Protein AF-A0A532AM46-F1 (afdb_monomer_lite)

Secondary structure (DSSP, 8-state):
-PPP------HHHHHHHHHHHS-HHHHHHHHHHHH-HHHHHT--HHHHHHHTT--HHHHHHHHHHTT-SSHHHHHHHHHHHHHHHHHHHHHHHTS------

Structure (mmCIF, N/CA/C/O backbone):
data_AF-A0A532AM46-F1
#
_entry.id   AF-A0A532AM46-F1
#
loop_
_atom_site.group_PDB
_atom_site.id
_atom_site.type_symbol
_atom_site.label_atom_id
_atom_site.label_alt_id
_atom_site.label_comp_id
_atom_site.label_asym_id
_atom_site.label_entity_id
_atom_site.label_seq_id
_atom_site.pdbx_PDB_ins_code
_atom_site.Cartn_x
_atom_site.Cartn_y
_atom_site.Cartn_z
_atom_site.occupancy
_atom_site.B_iso_or_equiv
_atom_site.auth_seq_id
_atom_site.auth_comp_id
_atom_site.auth_asym_id
_atom_site.auth_atom_id
_atom_site.pdbx_PDB_model_num
ATOM 1 N N . MET A 1 1 ? -28.979 25.745 -7.310 1.00 43.91 1 MET A N 1
ATOM 2 C CA . MET A 1 1 ? -28.061 24.847 -8.053 1.00 43.91 1 MET A CA 1
ATOM 3 C C . MET A 1 1 ? -26.913 24.424 -7.146 1.00 43.91 1 MET A C 1
ATOM 5 O O . MET A 1 1 ? -26.077 25.254 -6.815 1.00 43.91 1 MET A O 1
ATOM 9 N N . ARG A 1 2 ? -26.875 23.162 -6.696 1.00 40.94 2 ARG A N 1
ATOM 10 C CA . ARG A 1 2 ? -25.682 22.609 -6.035 1.00 40.94 2 ARG A CA 1
ATOM 11 C C . ARG A 1 2 ? -24.653 22.326 -7.133 1.00 40.94 2 ARG A C 1
ATOM 13 O O . ARG A 1 2 ? -24.968 21.588 -8.061 1.00 40.94 2 ARG A O 1
ATOM 20 N N . LYS A 1 3 ? -23.468 22.945 -7.065 1.00 36.72 3 LYS A N 1
ATOM 21 C CA . LYS A 1 3 ? -22.344 22.589 -7.947 1.00 36.72 3 LYS A CA 1
ATOM 22 C C . LYS A 1 3 ? -22.091 21.078 -7.813 1.00 36.72 3 LYS A C 1
ATOM 24 O O . LYS A 1 3 ? -22.227 20.572 -6.692 1.00 36.72 3 LYS A O 1
ATOM 29 N N . PRO A 1 4 ? -21.745 20.355 -8.893 1.00 44.19 4 PRO A N 1
ATOM 30 C CA . PRO A 1 4 ? -21.305 18.978 -8.750 1.00 44.19 4 PRO A CA 1
ATOM 31 C C . PRO A 1 4 ? -20.120 19.005 -7.785 1.00 44.19 4 PRO A C 1
ATOM 33 O O . PRO A 1 4 ? -19.133 19.704 -8.017 1.00 44.19 4 PRO A O 1
ATOM 36 N N . ARG A 1 5 ? -20.260 18.329 -6.640 1.00 48.91 5 ARG A N 1
ATOM 37 C CA . ARG A 1 5 ? -19.122 18.081 -5.760 1.00 48.91 5 ARG A CA 1
ATOM 38 C C . ARG A 1 5 ? -18.128 17.341 -6.642 1.00 48.91 5 ARG A C 1
ATOM 40 O O . ARG A 1 5 ? -18.456 16.247 -7.097 1.00 48.91 5 ARG A O 1
ATOM 47 N N . HIS A 1 6 ? -16.969 17.937 -6.931 1.00 47.28 6 HIS A N 1
ATOM 48 C CA . HIS A 1 6 ? -15.819 17.151 -7.365 1.00 47.28 6 HIS A CA 1
ATOM 49 C C . HIS A 1 6 ? -15.734 16.013 -6.356 1.00 47.28 6 HIS A C 1
ATOM 51 O O . HIS A 1 6 ? -15.484 16.252 -5.175 1.00 47.28 6 HIS A O 1
ATOM 57 N N . THR A 1 7 ? -16.133 14.818 -6.780 1.00 48.00 7 THR A N 1
ATOM 58 C CA . THR A 1 7 ? -16.207 13.669 -5.891 1.00 48.00 7 THR A CA 1
ATOM 59 C C . THR A 1 7 ? -14.760 13.260 -5.744 1.00 48.00 7 THR A C 1
ATOM 61 O O . THR A 1 7 ? -14.224 12.560 -6.596 1.00 48.00 7 THR A O 1
ATOM 64 N N . GLN A 1 8 ? -14.078 13.861 -4.767 1.00 57.59 8 GLN A N 1
ATOM 65 C CA . GLN A 1 8 ? -12.743 13.445 -4.376 1.00 57.59 8 GLN A CA 1
ATOM 66 C C . GLN A 1 8 ? -12.833 11.939 -4.145 1.00 57.59 8 GLN A C 1
ATOM 68 O O . GLN A 1 8 ? -13.577 11.509 -3.263 1.00 57.59 8 GLN A O 1
ATOM 73 N N . LYS A 1 9 ? -12.162 11.152 -4.994 1.00 67.88 9 LYS A N 1
ATOM 74 C CA . LYS A 1 9 ? -12.104 9.706 -4.797 1.00 67.88 9 LYS A CA 1
ATOM 75 C C . LYS A 1 9 ? -11.451 9.447 -3.452 1.00 67.88 9 LYS A C 1
ATOM 77 O O . LYS A 1 9 ? -10.432 10.060 -3.129 1.00 67.88 9 LYS A O 1
ATOM 82 N N . LEU A 1 10 ? -12.047 8.551 -2.678 1.00 87.19 10 LEU A N 1
ATOM 83 C CA . LEU A 1 10 ? -11.455 8.131 -1.424 1.00 87.19 10 LEU A CA 1
ATOM 84 C C . LEU A 1 10 ? -10.218 7.280 -1.714 1.00 87.19 10 LEU A C 1
ATOM 86 O O . LEU A 1 10 ? -10.120 6.638 -2.761 1.00 87.19 10 LEU A O 1
ATOM 90 N N . LEU A 1 11 ? -9.263 7.260 -0.785 1.00 94.00 11 LEU A N 1
ATOM 91 C CA . LEU A 1 11 ? -7.976 6.591 -0.996 1.00 94.00 11 LEU A CA 1
ATOM 92 C C . LEU A 1 11 ? -8.151 5.114 -1.380 1.00 94.00 11 LEU A C 1
ATOM 94 O O . LEU A 1 11 ? -7.499 4.640 -2.308 1.00 94.00 11 LEU A O 1
ATOM 98 N N . LEU A 1 12 ? -9.048 4.401 -0.695 1.00 93.44 12 LEU A N 1
ATOM 99 C CA . LEU A 1 12 ? -9.312 2.996 -0.989 1.00 93.44 12 LEU A CA 1
ATOM 100 C C . LEU A 1 12 ? -9.966 2.801 -2.363 1.00 93.44 12 LEU A C 1
ATOM 102 O O . LEU A 1 12 ? -9.639 1.825 -3.024 1.00 93.44 12 LEU A O 1
ATOM 106 N N . ASP A 1 13 ? -10.785 3.738 -2.851 1.00 93.12 13 ASP A N 1
ATOM 107 C CA . ASP A 1 13 ? -11.356 3.650 -4.206 1.00 93.12 13 ASP A CA 1
ATOM 108 C C . ASP A 1 13 ? -10.255 3.727 -5.270 1.00 93.12 13 ASP A C 1
ATOM 110 O O . ASP A 1 13 ? -10.231 2.935 -6.209 1.00 93.12 13 ASP A O 1
ATOM 114 N N . ILE A 1 14 ? -9.289 4.632 -5.080 1.00 94.69 14 ILE A N 1
ATOM 115 C CA . ILE A 1 14 ? -8.120 4.756 -5.965 1.00 94.69 14 ILE A CA 1
ATOM 116 C C . ILE A 1 14 ? -7.286 3.465 -5.930 1.00 94.69 14 ILE A C 1
ATOM 118 O O . ILE A 1 14 ? -6.789 3.015 -6.963 1.00 94.69 14 ILE A O 1
ATOM 122 N N . ILE A 1 15 ? -7.143 2.848 -4.753 1.00 96.62 15 ILE A N 1
ATOM 123 C CA . ILE A 1 15 ? -6.432 1.573 -4.595 1.00 96.62 15 ILE A CA 1
ATOM 124 C C . ILE A 1 15 ? -7.171 0.441 -5.321 1.00 96.62 15 ILE A C 1
ATOM 126 O O . ILE A 1 15 ? -6.525 -0.332 -6.023 1.00 96.62 15 ILE A O 1
ATOM 130 N N . TYR A 1 16 ? -8.501 0.365 -5.226 1.00 95.44 16 TYR A N 1
ATOM 131 C CA . TYR A 1 16 ? -9.290 -0.626 -5.965 1.00 95.44 16 TYR A CA 1
ATOM 132 C C . TYR A 1 16 ? -9.135 -0.470 -7.482 1.00 95.44 16 TYR A C 1
ATOM 134 O O . TYR A 1 16 ? -8.907 -1.460 -8.179 1.00 95.44 16 TYR A O 1
ATOM 142 N N . ASP A 1 17 ? -9.173 0.758 -8.003 1.00 95.88 17 ASP A N 1
ATOM 143 C CA . ASP A 1 17 ? -8.958 1.002 -9.434 1.00 95.88 17 ASP A CA 1
ATOM 144 C C . ASP A 1 17 ? -7.553 0.588 -9.892 1.00 95.88 17 ASP A C 1
ATOM 146 O O . ASP A 1 17 ? -7.368 0.068 -11.000 1.00 95.88 17 ASP A O 1
ATOM 150 N N . ALA A 1 18 ? -6.545 0.802 -9.043 1.00 96.25 18 ALA A N 1
ATOM 151 C CA . ALA A 1 18 ? -5.155 0.480 -9.346 1.00 96.25 18 ALA A CA 1
ATOM 152 C C . ALA A 1 18 ? -4.924 -1.023 -9.576 1.00 96.25 18 ALA A C 1
ATOM 154 O O . ALA A 1 18 ? -3.990 -1.379 -10.294 1.00 96.25 18 ALA A O 1
ATOM 155 N N . ILE A 1 19 ? -5.785 -1.903 -9.047 1.00 97.75 19 ILE A N 1
ATOM 156 C CA . ILE A 1 19 ? -5.702 -3.358 -9.261 1.00 97.75 19 ILE A CA 1
ATOM 157 C C . ILE A 1 19 ? -5.750 -3.700 -10.756 1.00 97.75 19 ILE A C 1
ATOM 159 O O . ILE A 1 19 ? -5.002 -4.562 -11.211 1.00 97.75 19 ILE A O 1
ATOM 163 N N . ASN A 1 20 ? -6.586 -3.000 -11.528 1.00 95.94 20 ASN A N 1
ATOM 164 C CA . ASN A 1 20 ? -6.814 -3.306 -12.945 1.00 95.94 20 ASN A CA 1
ATOM 165 C C . ASN A 1 20 ? -6.120 -2.332 -13.905 1.00 95.94 20 ASN A C 1
ATOM 167 O O . ASN A 1 20 ? -6.082 -2.577 -15.108 1.00 95.94 20 ASN A O 1
ATOM 171 N N . THR A 1 21 ? -5.594 -1.217 -13.396 1.00 96.00 21 THR A N 1
ATOM 172 C CA . THR A 1 21 ? -5.061 -0.127 -14.231 1.00 96.00 21 THR A CA 1
ATOM 173 C C . THR A 1 21 ? -3.559 0.083 -14.074 1.00 96.00 21 THR A C 1
ATOM 175 O O . THR A 1 21 ? -2.920 0.629 -14.975 1.00 96.00 21 THR A O 1
ATOM 178 N N . ALA A 1 22 ? -2.968 -0.346 -12.955 1.00 95.75 22 ALA A N 1
ATOM 179 C CA . ALA A 1 22 ? -1.550 -0.143 -12.702 1.00 95.75 22 ALA A CA 1
ATOM 180 C C . ALA A 1 22 ? -0.678 -1.230 -13.363 1.00 95.75 22 ALA A C 1
ATOM 182 O O . ALA A 1 22 ? -1.121 -2.362 -13.574 1.00 95.75 22 ALA A O 1
ATOM 183 N N . PRO A 1 23 ? 0.611 -0.942 -13.629 1.00 96.94 23 PRO A N 1
ATOM 184 C CA . PRO A 1 23 ? 1.573 -1.964 -14.024 1.00 96.94 23 PRO A CA 1
ATOM 185 C C . PRO A 1 23 ? 1.627 -3.116 -13.016 1.00 96.94 23 PRO A C 1
ATOM 187 O O . PRO A 1 23 ? 1.467 -2.908 -11.815 1.00 96.94 23 PRO A O 1
ATOM 190 N N . ASN A 1 24 ? 1.957 -4.315 -13.498 1.00 96.38 24 ASN A N 1
ATOM 191 C CA . ASN A 1 24 ? 1.822 -5.583 -12.772 1.00 96.38 24 ASN A CA 1
ATOM 192 C C . ASN A 1 24 ? 2.345 -5.548 -11.314 1.00 96.38 24 ASN A C 1
ATOM 194 O O . ASN A 1 24 ? 1.671 -5.997 -10.395 1.00 96.38 24 ASN A O 1
ATOM 198 N N . ALA A 1 25 ? 3.513 -4.941 -11.063 1.00 97.38 25 ALA A N 1
ATOM 199 C CA . ALA A 1 25 ? 4.058 -4.818 -9.706 1.00 97.38 25 ALA A CA 1
ATOM 200 C C . ALA A 1 25 ? 3.229 -3.910 -8.775 1.00 97.38 25 ALA A C 1
ATOM 202 O O . ALA A 1 25 ? 3.100 -4.213 -7.595 1.00 97.38 25 ALA A O 1
ATOM 203 N N . LEU A 1 26 ? 2.681 -2.805 -9.285 1.00 98.25 26 LEU A N 1
ATOM 204 C CA . LEU A 1 26 ? 1.853 -1.871 -8.515 1.00 98.25 26 LEU A CA 1
ATOM 205 C C . LEU A 1 26 ? 0.446 -2.435 -8.302 1.00 98.25 26 LEU A C 1
ATOM 207 O O . LEU A 1 26 ? -0.086 -2.305 -7.205 1.00 98.25 26 LEU A O 1
ATOM 211 N N . ALA A 1 27 ? -0.103 -3.133 -9.298 1.00 98.44 27 ALA A N 1
ATOM 212 C CA . ALA A 1 27 ? -1.370 -3.849 -9.179 1.00 98.44 27 ALA A CA 1
ATOM 213 C C . ALA A 1 27 ? -1.330 -4.912 -8.066 1.00 98.44 27 ALA A C 1
ATOM 215 O O . ALA A 1 27 ? -2.263 -5.004 -7.273 1.00 98.44 27 ALA A O 1
ATOM 216 N N . ARG A 1 28 ? -0.222 -5.661 -7.927 1.00 98.50 28 ARG A N 1
ATOM 217 C CA . ARG A 1 28 ? -0.038 -6.607 -6.806 1.00 98.50 28 ARG A CA 1
ATOM 218 C C . ARG A 1 28 ? -0.038 -5.921 -5.441 1.00 98.50 28 ARG A C 1
ATOM 220 O O . ARG A 1 28 ? -0.604 -6.457 -4.494 1.00 98.50 28 ARG A O 1
ATOM 227 N N . ILE A 1 29 ? 0.586 -4.745 -5.335 1.00 98.69 29 ILE A N 1
ATOM 228 C CA . ILE A 1 29 ? 0.580 -3.957 -4.094 1.00 98.69 29 ILE A CA 1
ATOM 229 C C . ILE A 1 29 ? -0.843 -3.486 -3.788 1.00 98.69 29 ILE A C 1
ATOM 231 O O . ILE A 1 29 ? -1.306 -3.658 -2.665 1.00 98.69 29 ILE A O 1
ATOM 235 N N . ALA A 1 30 ? -1.547 -2.955 -4.790 1.00 98.56 30 ALA A N 1
ATOM 236 C CA . ALA A 1 30 ? -2.933 -2.520 -4.660 1.00 98.56 30 ALA A CA 1
ATOM 237 C C . ALA A 1 30 ? -3.849 -3.659 -4.193 1.00 98.56 30 ALA A C 1
ATOM 239 O O . ALA A 1 30 ? -4.605 -3.483 -3.243 1.00 98.56 30 ALA A O 1
ATOM 240 N N . LEU A 1 31 ? -3.722 -4.840 -4.806 1.00 98.44 31 LEU A N 1
ATOM 241 C CA . LEU A 1 31 ? -4.496 -6.026 -4.451 1.00 98.44 31 LEU A CA 1
ATOM 242 C C . LEU A 1 31 ? -4.246 -6.454 -3.002 1.00 98.44 31 LEU A C 1
ATOM 244 O O . LEU A 1 31 ? -5.199 -6.695 -2.269 1.00 98.44 31 LEU A O 1
ATOM 248 N N . TYR A 1 32 ? -2.981 -6.514 -2.579 1.00 98.62 32 TYR A N 1
ATOM 249 C CA . TYR A 1 32 ? -2.636 -6.875 -1.204 1.00 98.62 32 TYR A CA 1
ATOM 250 C C . TYR A 1 32 ? -3.228 -5.883 -0.195 1.00 98.62 32 TYR A C 1
ATOM 252 O O . TYR A 1 32 ? -3.798 -6.286 0.813 1.00 98.62 32 TYR A O 1
ATOM 260 N N . VAL A 1 33 ? -3.129 -4.579 -0.479 1.00 98.19 33 VAL A N 1
ATOM 261 C CA . VAL A 1 33 ? -3.694 -3.540 0.393 1.00 98.19 33 VAL A CA 1
ATOM 262 C C . VAL A 1 33 ? -5.218 -3.617 0.443 1.00 98.19 33 VAL A C 1
ATOM 264 O O . VAL A 1 33 ? -5.793 -3.423 1.506 1.00 98.19 33 VAL A O 1
ATOM 267 N N . ALA A 1 34 ? -5.874 -3.898 -0.683 1.00 96.62 34 ALA A N 1
ATOM 268 C CA . ALA A 1 34 ? -7.327 -3.987 -0.764 1.00 96.62 34 ALA A CA 1
ATOM 269 C C . ALA A 1 34 ? -7.911 -5.196 -0.014 1.00 96.62 34 ALA A C 1
ATOM 271 O O . ALA A 1 34 ? -9.050 -5.124 0.437 1.00 96.62 34 ALA A O 1
ATOM 272 N N . GLN A 1 35 ? -7.153 -6.291 0.120 1.00 97.12 35 GLN A N 1
ATOM 273 C CA . GLN A 1 35 ? -7.595 -7.487 0.846 1.00 97.12 35 GLN A CA 1
ATOM 274 C C . GLN A 1 35 ? -7.744 -7.233 2.348 1.00 97.12 35 GLN A C 1
ATOM 276 O O . GLN A 1 35 ? -8.743 -7.639 2.933 1.00 97.12 35 GLN A O 1
ATOM 281 N N . ASP A 1 36 ? -6.763 -6.564 2.956 1.00 95.69 36 ASP A N 1
ATOM 282 C CA . ASP A 1 36 ? -6.802 -6.199 4.372 1.00 95.69 36 ASP A CA 1
ATOM 283 C C . ASP A 1 36 ? -6.015 -4.897 4.621 1.00 95.69 36 ASP A C 1
ATOM 285 O O . ASP A 1 36 ? -4.810 -4.919 4.909 1.00 95.69 36 ASP A O 1
ATOM 289 N N . PRO A 1 37 ? -6.684 -3.734 4.501 1.00 96.25 37 PRO A N 1
ATOM 290 C CA . PRO A 1 37 ? -6.061 -2.438 4.742 1.00 96.25 37 PRO A CA 1
ATOM 291 C C . PRO A 1 37 ? -5.501 -2.274 6.162 1.00 96.25 37 PRO A C 1
ATOM 293 O O . PRO A 1 37 ? -4.515 -1.559 6.351 1.00 96.25 37 PRO A O 1
ATOM 296 N N . GLU A 1 38 ? -6.110 -2.912 7.165 1.00 97.06 38 GLU A N 1
ATOM 297 C CA . GLU A 1 38 ? -5.697 -2.781 8.565 1.00 97.06 38 GLU A CA 1
ATOM 298 C C . GLU A 1 38 ? -4.401 -3.540 8.833 1.00 97.06 38 GLU A C 1
ATOM 300 O O . GLU A 1 38 ? -3.476 -2.981 9.433 1.00 97.06 38 GLU A O 1
ATOM 305 N N . ALA A 1 39 ? -4.272 -4.761 8.307 1.00 97.25 39 ALA A N 1
ATOM 306 C CA . ALA A 1 39 ? -3.046 -5.546 8.428 1.00 97.25 39 ALA A CA 1
ATOM 307 C C . ALA A 1 39 ? -1.820 -4.806 7.868 1.00 97.25 39 ALA A C 1
ATOM 309 O O . ALA A 1 39 ? -0.720 -4.906 8.416 1.00 97.25 39 ALA A O 1
ATOM 310 N N . VAL A 1 40 ? -1.995 -4.005 6.811 1.00 98.25 40 VAL A N 1
ATOM 311 C CA . VAL A 1 40 ? -0.909 -3.217 6.205 1.00 98.25 40 VAL A CA 1
ATOM 312 C C . VAL A 1 40 ? -0.324 -2.184 7.174 1.00 98.25 40 VAL A C 1
ATOM 314 O O . VAL A 1 40 ? 0.871 -1.882 7.095 1.00 98.25 40 VAL A O 1
ATOM 317 N N . LEU A 1 41 ? -1.114 -1.653 8.114 1.00 98.19 41 LEU A N 1
ATOM 318 C CA . LEU A 1 41 ? -0.646 -0.633 9.060 1.00 98.19 41 LEU A CA 1
ATOM 319 C C . LEU A 1 41 ? 0.453 -1.159 9.999 1.00 98.19 41 LEU A C 1
ATOM 321 O O . LEU A 1 41 ? 1.360 -0.401 10.378 1.00 98.19 41 LEU A O 1
ATOM 325 N N . ALA A 1 42 ? 0.407 -2.459 10.306 1.00 98.19 42 ALA A N 1
ATOM 326 C CA . ALA A 1 42 ? 1.375 -3.158 11.145 1.00 98.19 42 ALA A CA 1
ATOM 327 C C . ALA A 1 42 ? 2.680 -3.522 10.412 1.00 98.19 42 ALA A C 1
ATOM 329 O O . ALA A 1 42 ? 3.682 -3.830 11.056 1.00 98.19 42 ALA A O 1
ATOM 330 N N . LEU A 1 43 ? 2.708 -3.460 9.077 1.00 98.50 43 LEU A N 1
ATOM 331 C CA . LEU A 1 43 ? 3.868 -3.868 8.287 1.00 98.50 43 LEU A CA 1
ATOM 332 C C . LEU A 1 43 ? 4.945 -2.775 8.209 1.00 98.50 43 LEU A C 1
ATOM 334 O O . LEU A 1 43 ? 4.669 -1.563 8.175 1.00 98.50 43 LEU A O 1
ATOM 338 N N . SER A 1 44 ? 6.204 -3.210 8.102 1.00 98.69 44 SER A N 1
ATOM 339 C CA . SER A 1 44 ? 7.274 -2.378 7.554 1.00 98.69 44 SER A CA 1
ATOM 340 C C . SER A 1 44 ? 7.213 -2.359 6.020 1.00 98.69 44 SER A C 1
ATOM 342 O O . SER A 1 44 ? 6.593 -3.212 5.383 1.00 98.69 44 SER A O 1
ATOM 344 N N . ILE A 1 45 ? 7.910 -1.403 5.396 1.00 98.62 45 ILE A N 1
ATOM 345 C CA . ILE A 1 45 ? 8.009 -1.346 3.928 1.00 98.62 45 ILE A CA 1
ATOM 346 C C . ILE A 1 45 ? 8.664 -2.610 3.351 1.00 98.62 45 ILE A C 1
ATOM 348 O O . ILE A 1 45 ? 8.301 -3.050 2.263 1.00 98.62 45 ILE A O 1
ATOM 352 N N . ALA A 1 46 ? 9.611 -3.199 4.088 1.00 98.75 46 ALA A N 1
ATOM 353 C CA . ALA A 1 46 ? 10.293 -4.420 3.686 1.00 98.75 46 ALA A CA 1
ATOM 354 C C . ALA A 1 46 ? 9.356 -5.631 3.764 1.00 98.75 46 ALA A C 1
ATOM 356 O O . ALA A 1 46 ? 9.430 -6.501 2.902 1.00 98.75 46 ALA A O 1
ATOM 357 N N . ASP A 1 47 ? 8.467 -5.687 4.759 1.00 98.81 47 ASP A N 1
ATOM 358 C CA . ASP A 1 47 ? 7.490 -6.775 4.884 1.00 98.81 47 ASP A CA 1
ATOM 359 C C . ASP A 1 47 ? 6.455 -6.694 3.768 1.00 9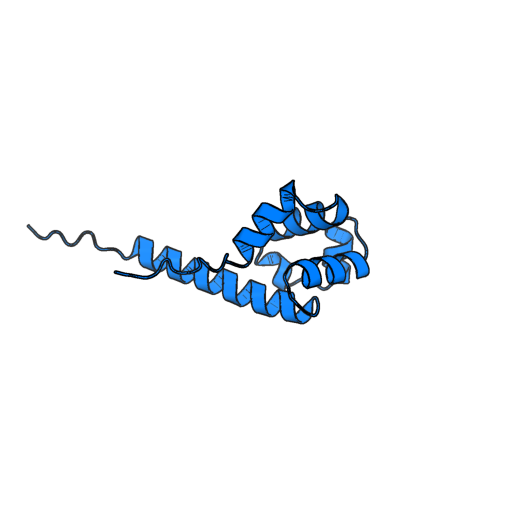8.81 47 ASP A C 1
ATOM 361 O O . ASP A 1 47 ? 6.215 -7.681 3.080 1.00 98.81 47 ASP A O 1
ATOM 365 N N . LEU A 1 48 ? 5.926 -5.495 3.502 1.00 98.62 48 LEU A N 1
ATOM 366 C CA . LEU A 1 48 ? 4.990 -5.294 2.399 1.00 98.62 48 LEU A CA 1
ATOM 367 C C . LEU A 1 48 ? 5.632 -5.617 1.040 1.00 98.62 48 LEU A C 1
ATOM 369 O O . LEU A 1 48 ? 4.996 -6.227 0.182 1.00 98.62 48 LEU A O 1
ATOM 373 N N . ALA A 1 49 ? 6.902 -5.258 0.842 1.00 98.75 49 ALA A N 1
ATOM 374 C CA . ALA A 1 49 ? 7.647 -5.628 -0.358 1.00 98.75 49 ALA A CA 1
ATOM 375 C C . ALA A 1 49 ? 7.740 -7.157 -0.521 1.00 98.75 49 ALA A C 1
ATOM 377 O O . ALA A 1 49 ? 7.421 -7.675 -1.592 1.00 98.75 49 ALA A O 1
ATOM 378 N N . ARG A 1 50 ? 8.090 -7.892 0.547 1.00 98.69 50 ARG A N 1
ATOM 379 C CA . ARG A 1 50 ? 8.140 -9.365 0.520 1.00 98.69 50 ARG A CA 1
ATOM 380 C C . ARG A 1 50 ? 6.771 -9.977 0.230 1.00 98.69 50 ARG A C 1
ATOM 382 O O . ARG A 1 50 ? 6.665 -10.792 -0.682 1.00 98.69 50 ARG A O 1
ATOM 389 N N 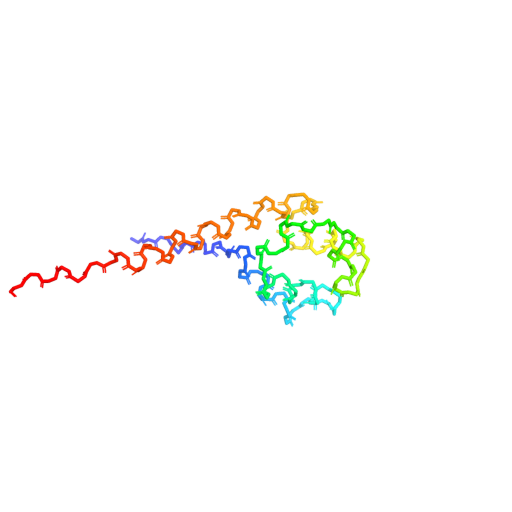. ASN A 1 51 ? 5.730 -9.532 0.927 1.00 98.44 51 ASN A N 1
ATOM 390 C CA . ASN A 1 51 ? 4.379 -10.085 0.798 1.00 98.44 51 ASN A CA 1
ATOM 391 C C . ASN A 1 51 ? 3.755 -9.833 -0.585 1.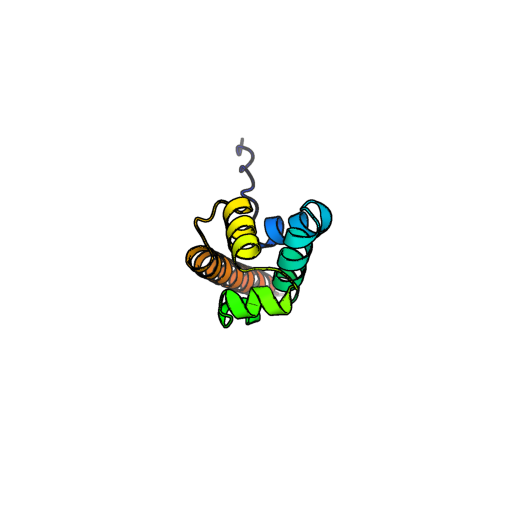00 98.44 51 ASN A C 1
ATOM 393 O O . ASN A 1 51 ? 2.885 -10.579 -1.020 1.00 98.44 51 ASN A O 1
ATOM 397 N N . THR A 1 52 ? 4.221 -8.807 -1.302 1.00 98.25 52 THR A N 1
ATOM 398 C CA . THR A 1 52 ? 3.748 -8.464 -2.657 1.00 98.25 52 THR A CA 1
ATOM 399 C C . THR A 1 52 ? 4.657 -8.992 -3.773 1.00 98.25 52 THR A C 1
ATOM 401 O O . THR A 1 52 ? 4.393 -8.742 -4.956 1.00 98.25 52 THR A O 1
ATOM 404 N N . ALA A 1 53 ? 5.740 -9.700 -3.422 1.00 98.25 53 ALA A N 1
ATOM 405 C CA . ALA A 1 53 ? 6.814 -10.079 -4.341 1.00 98.25 53 ALA A CA 1
ATOM 406 C C . ALA A 1 53 ? 7.301 -8.868 -5.167 1.00 98.25 53 ALA A C 1
ATOM 408 O O . ALA A 1 53 ? 7.323 -8.867 -6.406 1.00 98.25 53 ALA A O 1
ATOM 409 N N . THR A 1 54 ? 7.626 -7.783 -4.463 1.00 98.12 54 THR A N 1
ATOM 410 C CA . THR A 1 54 ? 8.183 -6.548 -5.023 1.00 98.12 54 THR A CA 1
ATOM 411 C C . THR A 1 54 ? 9.389 -6.069 -4.204 1.00 98.12 5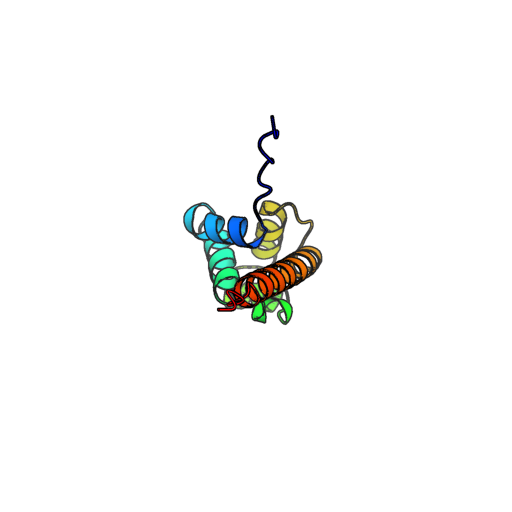4 THR A C 1
ATOM 413 O O . THR A 1 54 ? 9.779 -6.685 -3.217 1.00 98.12 54 THR A O 1
ATOM 416 N N . GLY A 1 55 ? 10.025 -4.973 -4.627 1.00 98.25 55 GLY A N 1
ATOM 417 C CA . GLY A 1 55 ? 11.053 -4.290 -3.835 1.00 98.25 55 GLY A CA 1
ATOM 418 C C . GLY A 1 55 ? 10.512 -3.022 -3.171 1.00 98.25 55 GLY A C 1
ATOM 419 O O . GLY A 1 55 ? 9.553 -2.424 -3.659 1.00 98.25 55 GLY A O 1
ATOM 420 N N . SER A 1 56 ? 11.182 -2.533 -2.122 1.00 98.44 56 SER A N 1
ATOM 421 C CA . SER A 1 56 ? 10.803 -1.298 -1.409 1.00 98.44 56 SER A CA 1
ATOM 422 C C . SER A 1 56 ? 10.655 -0.082 -2.334 1.00 98.44 56 SER A C 1
ATOM 424 O O . SER A 1 56 ? 9.780 0.755 -2.127 1.00 98.44 56 SER A O 1
ATOM 426 N N . ALA A 1 57 ? 11.449 -0.002 -3.408 1.00 98.25 57 ALA A N 1
ATOM 427 C CA . ALA A 1 57 ? 11.316 1.046 -4.421 1.00 98.25 57 ALA A CA 1
ATOM 428 C C . ALA A 1 57 ? 9.962 0.998 -5.156 1.00 98.25 57 ALA A C 1
ATOM 430 O O . ALA A 1 57 ? 9.406 2.047 -5.475 1.00 98.25 57 ALA A O 1
ATOM 431 N N . SER A 1 58 ? 9.404 -0.194 -5.400 1.00 98.56 58 SER A N 1
ATOM 432 C CA . SER A 1 58 ? 8.056 -0.349 -5.961 1.00 98.56 58 SER A CA 1
ATOM 433 C C . SER A 1 58 ? 6.986 0.125 -4.982 1.00 98.56 58 SER A C 1
ATOM 435 O O . SER A 1 58 ? 6.066 0.811 -5.414 1.00 98.56 58 SER A O 1
ATOM 437 N N . ILE A 1 59 ? 7.139 -0.153 -3.680 1.00 98.75 59 ILE A N 1
ATOM 438 C CA . ILE A 1 59 ? 6.225 0.361 -2.646 1.00 98.75 59 ILE A CA 1
ATOM 439 C C . ILE A 1 59 ? 6.239 1.893 -2.620 1.00 98.75 59 ILE A C 1
ATOM 441 O O . ILE A 1 59 ? 5.186 2.525 -2.629 1.00 98.75 59 ILE A O 1
ATOM 445 N N . VAL A 1 60 ? 7.423 2.516 -2.649 1.00 98.69 60 VAL A N 1
ATOM 446 C CA . VAL A 1 60 ? 7.532 3.985 -2.701 1.00 98.69 60 VAL A CA 1
ATOM 447 C C . VAL A 1 60 ? 6.904 4.542 -3.980 1.00 98.69 60 VAL A C 1
ATOM 449 O O . VAL A 1 60 ? 6.185 5.536 -3.917 1.00 98.69 60 VAL A O 1
ATOM 452 N N . ARG A 1 61 ? 7.131 3.907 -5.139 1.00 98.50 61 ARG A N 1
ATOM 453 C CA . ARG A 1 61 ? 6.479 4.314 -6.394 1.00 98.50 61 ARG A CA 1
ATOM 454 C C . ARG A 1 61 ? 4.959 4.211 -6.305 1.00 98.50 61 ARG A C 1
ATOM 456 O O . ARG A 1 61 ? 4.291 5.151 -6.712 1.00 98.50 61 ARG A O 1
ATOM 463 N N . PHE A 1 62 ? 4.432 3.132 -5.731 1.00 98.69 62 PHE A N 1
ATOM 464 C CA . PHE A 1 62 ? 2.999 2.976 -5.487 1.00 98.69 62 PHE A CA 1
ATOM 465 C C . PHE A 1 62 ? 2.441 4.102 -4.601 1.00 98.69 62 PHE A C 1
ATOM 467 O O . PHE A 1 62 ? 1.442 4.721 -4.948 1.00 98.69 62 PHE A O 1
ATOM 474 N N . CYS A 1 63 ? 3.126 4.464 -3.511 1.00 98.50 63 CYS A N 1
ATOM 475 C CA . CYS A 1 63 ? 2.710 5.595 -2.669 1.00 98.50 63 CYS A CA 1
ATOM 476 C C . CYS A 1 63 ? 2.635 6.905 -3.476 1.00 98.50 63 CYS A C 1
ATOM 478 O O . CYS A 1 63 ? 1.666 7.652 -3.373 1.00 98.50 63 CYS A O 1
ATOM 480 N N . ARG A 1 64 ? 3.625 7.150 -4.343 1.00 97.81 64 ARG A N 1
ATOM 481 C CA . ARG A 1 64 ? 3.680 8.353 -5.188 1.00 97.81 64 ARG A CA 1
ATOM 482 C C . ARG A 1 64 ? 2.581 8.399 -6.243 1.00 97.81 64 ARG A C 1
ATOM 484 O O . ARG A 1 64 ? 2.090 9.485 -6.528 1.00 97.81 64 ARG A O 1
ATOM 491 N N . THR A 1 65 ? 2.150 7.256 -6.784 1.00 96.56 65 THR A N 1
ATOM 492 C CA . THR A 1 65 ? 0.990 7.222 -7.696 1.00 96.56 65 THR A CA 1
ATOM 493 C C . THR A 1 65 ? -0.316 7.624 -7.011 1.00 96.56 65 THR A C 1
ATOM 495 O O . THR A 1 65 ? -1.242 8.049 -7.689 1.00 96.56 65 THR A O 1
ATOM 498 N N . LEU A 1 66 ? -0.374 7.547 -5.677 1.00 95.81 66 LEU A N 1
ATOM 499 C CA . LEU A 1 66 ? -1.504 8.000 -4.859 1.00 95.81 66 LEU A CA 1
ATOM 500 C C . LEU A 1 66 ? -1.356 9.465 -4.403 1.00 95.81 66 LEU A C 1
ATOM 502 O O . LEU A 1 66 ? -2.156 9.940 -3.605 1.00 95.81 66 LEU A O 1
ATOM 506 N N . GLY A 1 67 ? -0.322 10.176 -4.869 1.00 96.19 67 GLY A N 1
ATOM 507 C CA . GLY A 1 67 ? -0.024 11.549 -4.454 1.00 96.19 67 GLY A CA 1
ATOM 508 C C . GLY A 1 67 ? 0.710 11.669 -3.114 1.00 96.19 67 GLY A C 1
ATOM 509 O O . GLY A 1 67 ? 0.801 12.768 -2.579 1.00 96.19 67 GLY A O 1
ATOM 510 N N . LEU A 1 68 ? 1.243 10.567 -2.575 1.00 97.62 68 LEU A N 1
ATOM 511 C CA . LEU A 1 68 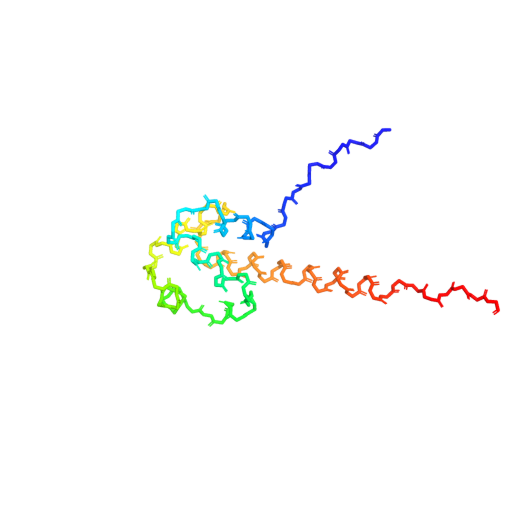? 1.894 10.524 -1.262 1.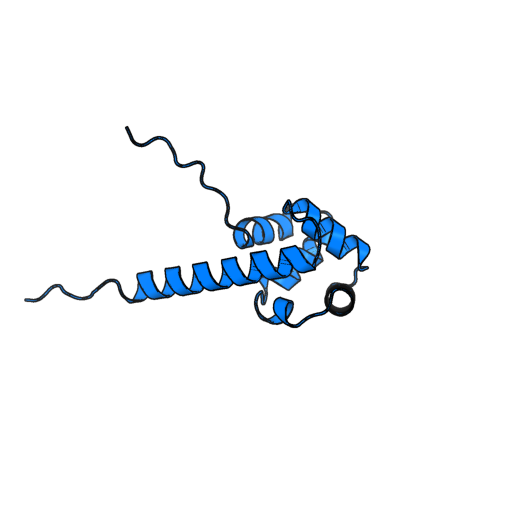00 97.62 68 LEU A CA 1
ATOM 512 C C . LEU A 1 68 ? 3.419 10.442 -1.407 1.00 97.62 68 LEU A C 1
ATOM 514 O O . LEU A 1 68 ? 3.955 9.742 -2.268 1.00 97.62 68 LEU A O 1
ATOM 518 N N . SER A 1 69 ? 4.148 11.118 -0.527 1.00 96.56 69 SER A N 1
ATOM 519 C CA . SER A 1 69 ? 5.613 11.213 -0.559 1.00 96.56 69 SER A CA 1
ATOM 520 C C . SER A 1 69 ? 6.326 9.879 -0.292 1.00 96.56 69 SER A C 1
ATOM 522 O O . SER A 1 69 ? 7.439 9.660 -0.786 1.00 96.56 69 SER A O 1
ATOM 524 N N . GLY A 1 70 ? 5.689 8.956 0.438 1.00 97.88 70 GLY A N 1
ATOM 525 C CA . GLY A 1 70 ? 6.236 7.632 0.727 1.00 97.88 70 GLY A CA 1
ATOM 526 C C . GLY A 1 70 ? 5.405 6.805 1.710 1.00 97.88 70 GLY A C 1
ATOM 527 O O . GLY A 1 70 ? 4.279 7.151 2.058 1.00 97.88 70 GLY A O 1
ATOM 528 N N . PHE A 1 71 ? 5.987 5.698 2.185 1.00 98.62 71 PHE A N 1
ATOM 529 C CA . PHE A 1 71 ? 5.256 4.671 2.938 1.00 98.62 71 PHE A CA 1
ATOM 530 C C . PHE A 1 71 ? 4.715 5.145 4.296 1.00 98.62 71 PHE A C 1
ATOM 532 O O . PHE A 1 71 ? 3.634 4.736 4.705 1.00 98.62 71 PHE A O 1
ATOM 539 N N . ARG A 1 72 ? 5.430 6.037 4.996 1.00 98.38 72 ARG A N 1
ATOM 540 C CA . ARG A 1 72 ? 4.940 6.608 6.264 1.00 98.38 72 ARG A CA 1
ATOM 541 C C . ARG A 1 72 ? 3.643 7.393 6.052 1.00 98.38 72 ARG A C 1
ATOM 543 O O . ARG A 1 72 ? 2.681 7.170 6.777 1.00 98.38 72 ARG A O 1
ATOM 550 N N . GLU A 1 73 ? 3.626 8.285 5.066 1.00 98.50 73 GLU A N 1
ATOM 551 C CA . GLU A 1 73 ? 2.446 9.089 4.731 1.00 98.50 73 GLU A CA 1
ATOM 552 C C . GLU A 1 73 ? 1.302 8.212 4.216 1.00 98.50 73 GLU A C 1
ATOM 554 O O . GLU A 1 73 ? 0.159 8.397 4.618 1.00 98.50 73 GLU A O 1
ATOM 559 N N . PHE A 1 74 ? 1.624 7.183 3.427 1.00 98.62 74 PHE A N 1
ATOM 560 C CA . PHE A 1 74 ? 0.665 6.156 3.031 1.00 98.62 74 PHE A CA 1
ATOM 561 C C . PHE A 1 74 ? -0.038 5.500 4.221 1.00 98.62 74 PHE A C 1
ATOM 563 O O . PHE A 1 74 ? -1.264 5.443 4.224 1.00 98.62 74 PHE A O 1
ATOM 570 N N . LYS A 1 75 ? 0.686 5.084 5.268 1.00 98.44 75 LYS A N 1
ATOM 571 C CA . LYS A 1 75 ? 0.048 4.494 6.460 1.00 98.44 75 LYS A CA 1
ATOM 572 C C . LYS A 1 75 ? -0.860 5.478 7.202 1.00 98.44 75 LYS A C 1
ATOM 574 O O . LYS A 1 75 ? -1.918 5.079 7.675 1.00 98.44 75 LYS A O 1
ATOM 579 N N . ILE A 1 76 ? -0.478 6.754 7.275 1.00 98.38 76 ILE A N 1
ATOM 580 C CA . ILE A 1 76 ? -1.311 7.803 7.887 1.00 98.38 76 ILE A CA 1
ATOM 581 C C . ILE A 1 76 ? -2.605 7.987 7.083 1.00 98.38 76 ILE A C 1
ATOM 583 O O . ILE A 1 76 ? -3.697 7.970 7.650 1.00 98.38 76 ILE A O 1
ATOM 587 N N . ALA A 1 77 ? -2.492 8.113 5.759 1.00 97.81 77 ALA A N 1
ATOM 588 C CA . ALA A 1 77 ? -3.638 8.293 4.878 1.00 97.81 77 ALA A CA 1
ATOM 589 C C . ALA A 1 77 ? -4.573 7.069 4.894 1.00 97.81 77 ALA A C 1
ATOM 591 O O . ALA A 1 77 ? -5.792 7.232 4.958 1.00 97.81 77 ALA A O 1
ATOM 592 N N . LEU A 1 78 ? -4.002 5.857 4.899 1.00 97.81 78 LEU A N 1
ATOM 593 C CA . LEU A 1 78 ? -4.736 4.593 4.975 1.00 97.81 78 LEU A CA 1
ATOM 594 C C . LEU A 1 78 ? -5.490 4.455 6.301 1.00 97.81 78 LEU A C 1
ATOM 596 O O . LEU A 1 78 ? -6.677 4.147 6.287 1.00 97.81 78 LEU A O 1
ATOM 600 N N . SER A 1 79 ? -4.846 4.765 7.431 1.00 97.19 79 SER A N 1
ATOM 601 C CA . SER A 1 79 ? -5.498 4.763 8.746 1.00 97.19 79 SER A CA 1
ATOM 602 C C . SER A 1 79 ? -6.693 5.715 8.793 1.00 97.19 79 SER A C 1
ATOM 604 O O . SER A 1 79 ? -7.758 5.332 9.270 1.00 97.19 79 SER A O 1
ATOM 606 N N . GLY A 1 80 ? -6.543 6.936 8.269 1.00 95.75 80 GLY A N 1
ATOM 607 C CA . GLY A 1 80 ? -7.642 7.901 8.229 1.00 95.75 80 GLY A CA 1
ATOM 608 C C . GLY A 1 80 ? -8.786 7.472 7.306 1.00 95.75 80 GLY A C 1
ATOM 609 O O . GLY A 1 80 ? -9.941 7.789 7.570 1.00 95.75 80 GLY A O 1
ATOM 610 N N . GLU A 1 81 ? -8.484 6.759 6.221 1.00 94.31 81 GLU A N 1
ATOM 611 C CA . GLU A 1 81 ? -9.497 6.207 5.320 1.00 94.31 81 GLU A CA 1
ATOM 612 C C . GLU A 1 81 ? -10.276 5.048 5.948 1.00 94.31 81 GLU A C 1
ATOM 614 O O . GLU A 1 81 ? -11.501 5.028 5.849 1.00 94.31 81 GLU A O 1
ATOM 619 N N . ILE A 1 82 ? -9.592 4.127 6.632 1.00 93.94 82 ILE A N 1
ATOM 620 C CA . ILE A 1 82 ? -10.227 3.026 7.372 1.00 93.94 82 ILE A CA 1
ATOM 621 C C . ILE A 1 82 ? -11.209 3.585 8.406 1.00 93.94 82 ILE A C 1
ATOM 623 O O . ILE A 1 82 ? -12.365 3.168 8.444 1.00 93.94 82 ILE A O 1
ATOM 627 N N . GLU A 1 83 ? -10.781 4.582 9.184 1.00 93.19 83 GLU A N 1
ATOM 628 C CA . GLU A 1 83 ? -11.622 5.202 10.211 1.00 93.19 83 GLU A CA 1
ATOM 629 C C . GLU A 1 83 ? -12.855 5.894 9.615 1.00 93.19 83 GLU A C 1
ATOM 631 O O . GLU A 1 83 ? -13.979 5.689 10.071 1.00 93.19 83 GLU A O 1
ATOM 636 N N . ARG A 1 84 ? -12.683 6.656 8.524 1.00 90.12 84 ARG A N 1
ATOM 637 C CA . ARG A 1 84 ? -13.817 7.267 7.811 1.00 90.12 84 ARG A CA 1
ATOM 638 C C . ARG A 1 84 ? -14.826 6.227 7.330 1.00 90.12 84 ARG A C 1
ATOM 640 O O . ARG A 1 84 ? -16.027 6.483 7.407 1.00 90.12 84 ARG A O 1
ATOM 647 N N . ARG A 1 85 ? -14.359 5.074 6.835 1.00 87.44 85 ARG A N 1
ATOM 648 C CA . ARG A 1 85 ? -15.248 4.001 6.372 1.00 87.44 85 ARG A CA 1
ATOM 649 C C . ARG A 1 85 ? -16.015 3.355 7.519 1.00 87.44 85 ARG A C 1
ATOM 651 O O . ARG A 1 85 ? -17.219 3.167 7.363 1.00 87.44 85 ARG A O 1
ATOM 658 N N . LYS A 1 86 ? -15.367 3.098 8.661 1.00 87.69 86 LYS A N 1
ATOM 659 C CA . LYS A 1 86 ? -16.035 2.605 9.879 1.00 87.69 86 LYS A CA 1
ATOM 660 C C . LYS A 1 86 ? -17.160 3.539 10.306 1.00 87.69 86 LYS A C 1
ATOM 662 O O . LYS A 1 86 ? -18.308 3.116 10.347 1.00 87.69 86 LYS A O 1
ATOM 667 N N . LEU A 1 87 ? -16.857 4.829 10.459 1.00 85.81 87 LEU A N 1
ATOM 668 C CA . LEU A 1 87 ? -17.852 5.845 10.814 1.00 85.81 87 LEU A CA 1
ATOM 669 C C . LEU A 1 87 ? -19.004 5.913 9.799 1.00 85.81 87 LEU A C 1
ATOM 671 O O . LEU A 1 87 ? -20.162 6.051 10.186 1.00 85.81 87 LEU A O 1
ATOM 675 N N . SER A 1 88 ? -18.717 5.798 8.496 1.00 83.00 88 SER A N 1
ATOM 676 C CA . SER A 1 88 ? -19.766 5.787 7.467 1.00 83.00 88 SER A CA 1
ATOM 677 C C . SER A 1 88 ? -20.652 4.535 7.508 1.00 83.00 88 SER A C 1
ATOM 679 O O . SER A 1 88 ? -21.845 4.642 7.235 1.00 83.00 88 SER A O 1
ATOM 681 N N . GLY A 1 89 ? -20.093 3.378 7.881 1.00 76.31 89 GLY A N 1
ATOM 682 C CA . GLY A 1 89 ? -20.843 2.141 8.107 1.00 76.31 89 GLY A CA 1
ATOM 683 C C . GLY A 1 89 ? -21.713 2.227 9.361 1.00 76.31 89 GLY A C 1
ATOM 684 O O . GLY A 1 89 ? -22.907 1.958 9.295 1.00 76.31 89 GLY A O 1
ATOM 685 N N . GLU A 1 90 ? -21.161 2.729 10.466 1.00 70.75 90 GLU A N 1
ATOM 686 C CA . GLU A 1 90 ? -21.893 2.948 11.722 1.00 70.75 90 GLU A CA 1
ATOM 687 C C . GLU A 1 90 ? -23.050 3.952 11.566 1.00 70.75 90 GLU A C 1
ATOM 689 O O . GLU A 1 90 ? -24.122 3.769 12.141 1.00 70.75 90 GLU A O 1
ATOM 694 N N . LEU A 1 91 ? -22.870 5.008 10.762 1.00 60.47 91 LEU A N 1
ATOM 695 C CA . LEU A 1 91 ? -23.935 5.960 10.414 1.00 60.47 91 LEU A CA 1
ATOM 696 C C . LEU A 1 91 ? -25.037 5.324 9.551 1.00 60.47 91 LEU A C 1
ATOM 698 O O . LEU A 1 91 ? -26.198 5.709 9.685 1.00 60.47 91 LEU A O 1
ATOM 702 N N . ALA A 1 92 ? -24.693 4.373 8.676 1.00 62.19 92 ALA A N 1
ATOM 703 C CA . ALA A 1 92 ? -25.666 3.638 7.866 1.00 62.19 92 ALA A CA 1
ATOM 704 C C . ALA A 1 92 ? -26.468 2.630 8.708 1.00 62.19 92 ALA A C 1
ATOM 706 O O . ALA A 1 92 ? -27.666 2.472 8.486 1.00 62.19 92 ALA A O 1
ATOM 707 N N . GLU A 1 93 ? -25.836 2.001 9.701 1.00 59.59 93 GLU A N 1
ATOM 708 C CA . GLU A 1 93 ? -26.479 1.065 10.634 1.00 59.59 93 GLU A CA 1
ATOM 709 C C . GLU A 1 93 ? -27.327 1.768 11.712 1.00 59.59 93 GLU A C 1
ATOM 711 O O . GLU A 1 93 ? -28.313 1.205 12.182 1.00 59.59 93 GLU A O 1
ATOM 716 N N . ARG A 1 94 ? -26.997 3.015 12.085 1.00 57.56 94 ARG A N 1
ATOM 717 C CA . ARG A 1 94 ? -27.769 3.835 13.047 1.00 57.56 94 ARG A CA 1
ATOM 718 C C . ARG A 1 94 ? -28.931 4.622 12.430 1.00 57.56 94 ARG A C 1
ATOM 720 O O . ARG A 1 94 ? -29.596 5.353 13.164 1.00 57.56 94 ARG A O 1
ATOM 727 N N . ALA A 1 95 ? -29.189 4.521 11.125 1.00 50.31 95 ALA A N 1
ATOM 728 C CA . ALA A 1 95 ? -30.363 5.150 10.518 1.00 50.31 95 ALA A CA 1
ATOM 729 C C . ALA A 1 95 ? -31.647 4.467 11.051 1.00 50.31 95 ALA A C 1
ATOM 731 O O . ALA A 1 95 ? -31.825 3.266 10.845 1.00 50.31 95 ALA A O 1
ATOM 732 N N . PRO A 1 96 ? -32.521 5.181 11.782 1.00 55.78 96 PRO A N 1
ATOM 733 C CA . PRO A 1 96 ? -33.462 4.540 12.688 1.00 55.78 96 PRO A CA 1
ATOM 734 C C . PRO A 1 96 ? -34.682 3.926 11.992 1.00 55.78 96 PRO A C 1
ATOM 736 O O . PRO A 1 96 ? -35.399 4.577 11.233 1.00 55.78 96 PRO A O 1
ATOM 739 N N . SER A 1 97 ? -34.983 2.695 12.411 1.00 56.09 97 SER A N 1
ATOM 740 C CA . SER A 1 97 ? -36.323 2.106 12.533 1.00 56.09 97 SER A CA 1
ATOM 741 C C . SER A 1 97 ? -37.173 2.869 13.576 1.00 56.09 97 SER A C 1
ATOM 743 O O . SER A 1 97 ? -37.759 2.269 14.472 1.00 56.09 97 SER A O 1
ATOM 745 N N . GLU A 1 98 ? -37.230 4.199 13.483 1.00 55.97 98 GLU A N 1
ATOM 746 C CA . GLU A 1 98 ? -38.161 5.053 14.232 1.00 55.97 98 GLU A CA 1
ATOM 747 C C . GLU A 1 98 ? -39.233 5.568 13.264 1.00 55.97 98 GLU A C 1
ATOM 749 O O . GLU A 1 98 ? -39.363 6.760 12.999 1.00 55.97 98 GLU A O 1
ATOM 754 N N . ALA A 1 99 ? -40.005 4.640 12.703 1.00 50.88 99 ALA A N 1
ATOM 755 C CA . ALA A 1 99 ? -41.405 4.915 12.426 1.00 50.88 99 ALA A CA 1
ATOM 756 C C . ALA A 1 99 ? -42.166 4.313 13.606 1.00 50.88 99 ALA A C 1
ATOM 758 O O . ALA A 1 99 ? -42.466 3.123 13.634 1.00 50.88 99 ALA A O 1
ATOM 759 N N . VAL A 1 100 ? -42.331 5.137 14.638 1.00 62.88 100 VAL A N 1
ATOM 760 C CA . VAL A 1 100 ? -43.332 4.913 15.672 1.00 62.88 100 VAL A CA 1
ATOM 761 C C . VAL A 1 100 ? -44.707 4.928 15.006 1.00 62.88 100 VAL A C 1
ATOM 763 O O . VAL A 1 100 ? -45.051 5.913 14.359 1.00 62.88 100 VAL A O 1
ATOM 766 N N . ASP A 1 101 ? -45.438 3.830 15.152 1.00 44.69 101 ASP A N 1
ATOM 767 C CA . ASP A 1 101 ? -46.898 3.769 15.280 1.00 44.69 101 ASP A CA 1
ATOM 768 C C . ASP A 1 101 ? -47.255 2.515 16.095 1.00 44.69 101 ASP A C 1
ATOM 770 O O . ASP A 1 101 ? -46.726 1.422 15.776 1.00 44.69 101 ASP A O 1
#

Foldseek 3Di:
DDDPPPPPDQLLNVLVVCLPVPPPLLNLLSVVCNVPVPVLLPDDLCRSCVVSVHDSVSQQVSCVVSVHRGDVRVSVSSVVSVVVVVVVVVVVVPPDPPPDD

pLDDT: mean 87.39, std 18.17, range [36.72, 98.81]

Sequence (101 aa):
MRKPRHTQKLLLDIIYDAINTAPNALARIALYVAQDPEAVLALSIADLARNTATGSASIVRFCRTLGLSGFREFKIALSGEIERRKLSGELAERAPSEAVD

Radius of gyration: 16.77 Å; chains: 1; bounding box: 58×35×30 Å